Protein AF-A0A9D7FVJ8-F1 (afdb_monomer)

Mean predicted aligned error: 3.53 Å

Solvent-accessible surface area (backbone atoms only — not comparable to full-atom values): 3331 Å² total; per-residue (Å²): 84,82,92,63,58,50,88,44,40,29,39,38,36,40,77,79,55,88,68,70,46,80,45,42,24,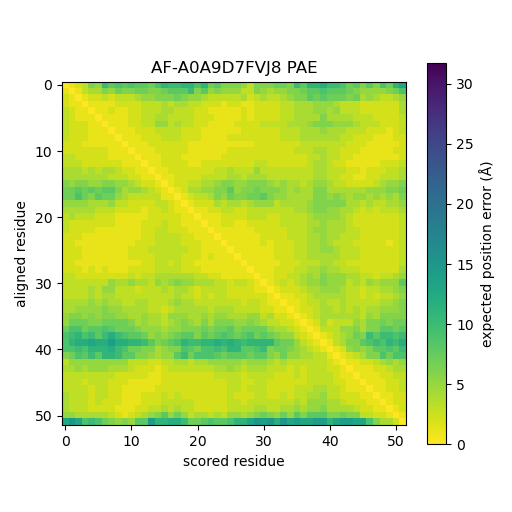44,51,31,49,74,76,37,78,93,76,79,72,56,97,90,55,92,77,80,55,76,50,73,44,82,52,134

Foldseek 3Di:
DDDDDQAWKKWKDKPQDPGTDIDGPVCCHPPNDDDDDDPPDPDMDMDMDTDD

Sequence (52 aa):
MKGLDPASKYQVWNSNQEGMENHFGAELMGSGVLVSLPEKASTVVIQYRVVK

Radius of gyration: 11.53 Å; Cα contacts (8 Å, |Δi|>4): 81; chains: 1; bounding box: 22×21×34 Å

Nearest PDB structures (foldseek):
  2yfn-assembly1_A  TM=7.835E-01  e=1.605E-01  Mediterraneibacter gnavus E1

pLDDT: mean 90.88, std 4.77, range [76.81, 97.0]

Secondary structure (DSSP, 8-state):
--S--TTSEEEEEETTSSS-EEEEHHHHHHT----PPPTT-S---EEEEEE-

Structure (mmCIF, N/CA/C/O backbone):
data_AF-A0A9D7FVJ8-F1
#
_entry.id   AF-A0A9D7FVJ8-F1
#
loop_
_atom_site.group_PDB
_atom_site.id
_atom_site.type_symbol
_atom_site.label_atom_id
_atom_site.label_alt_id
_atom_site.label_comp_id
_atom_site.label_asym_id
_atom_site.label_entity_id
_atom_site.label_seq_id
_atom_site.pdbx_PDB_ins_code
_atom_site.Cartn_x
_atom_site.Cartn_y
_atom_site.Cartn_z
_atom_site.occupancy
_atom_site.B_iso_or_equiv
_atom_site.auth_seq_id
_atom_site.auth_comp_id
_atom_site.auth_asym_id
_atom_site.auth_atom_id
_atom_site.pdbx_PDB_model_num
A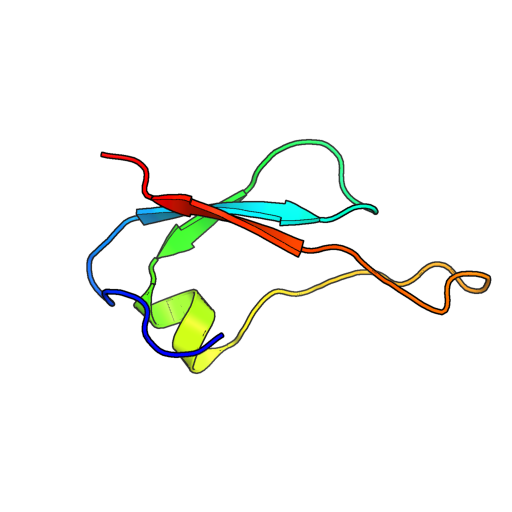TOM 1 N N . MET A 1 1 ? 2.215 -7.364 0.138 1.00 80.50 1 MET A N 1
ATOM 2 C CA . MET A 1 1 ? 1.327 -7.491 -1.051 1.00 80.50 1 MET A CA 1
ATOM 3 C C . MET A 1 1 ? 2.032 -8.375 -2.081 1.00 80.50 1 MET A C 1
ATOM 5 O O . MET A 1 1 ? 3.226 -8.580 -1.923 1.00 80.50 1 MET A O 1
ATOM 9 N N . LYS A 1 2 ? 1.354 -8.972 -3.073 1.00 85.38 2 LYS A N 1
ATOM 10 C CA . LYS A 1 2 ? 2.009 -9.847 -4.076 1.00 85.38 2 LYS A CA 1
ATOM 11 C C . LYS A 1 2 ? 1.582 -9.469 -5.498 1.00 85.38 2 LYS A C 1
ATOM 13 O O . LYS A 1 2 ? 0.455 -9.025 -5.677 1.00 85.38 2 LYS A O 1
ATOM 18 N N . GLY A 1 3 ? 2.468 -9.670 -6.479 1.00 90.00 3 GLY A N 1
ATOM 19 C CA . GLY A 1 3 ? 2.172 -9.454 -7.904 1.00 90.00 3 GLY A CA 1
ATOM 20 C C . GLY A 1 3 ? 2.196 -7.991 -8.363 1.00 90.00 3 GLY A C 1
ATOM 21 O O . GLY A 1 3 ? 1.552 -7.664 -9.354 1.00 90.00 3 GLY A O 1
ATOM 22 N N . LEU A 1 4 ? 2.896 -7.110 -7.641 1.00 93.38 4 LEU A N 1
ATOM 23 C CA . LEU A 1 4 ? 3.129 -5.729 -8.072 1.00 93.38 4 LEU A CA 1
ATOM 24 C C . LEU A 1 4 ? 4.347 -5.666 -9.003 1.00 93.38 4 LEU A C 1
ATOM 26 O O . LEU A 1 4 ? 5.240 -6.506 -8.913 1.00 93.38 4 LEU A O 1
ATOM 30 N N . ASP A 1 5 ? 4.407 -4.652 -9.863 1.00 95.75 5 ASP A N 1
ATOM 31 C CA . ASP A 1 5 ? 5.635 -4.339 -10.593 1.00 95.75 5 ASP A CA 1
ATOM 32 C C . ASP A 1 5 ? 6.634 -3.687 -9.619 1.00 95.75 5 ASP A C 1
ATOM 34 O O . ASP A 1 5 ? 6.317 -2.638 -9.049 1.00 95.75 5 ASP A O 1
ATOM 38 N N . PRO A 1 6 ? 7.827 -4.272 -9.398 1.00 95.31 6 PRO A N 1
ATOM 39 C CA . PRO A 1 6 ? 8.784 -3.763 -8.425 1.00 95.31 6 PRO A CA 1
ATOM 40 C C . PRO A 1 6 ? 9.295 -2.348 -8.731 1.00 95.31 6 PRO A C 1
ATOM 42 O O . PRO A 1 6 ? 9.640 -1.635 -7.788 1.00 95.31 6 PRO A O 1
ATOM 45 N N . ALA A 1 7 ? 9.333 -1.943 -10.005 1.00 95.25 7 ALA A N 1
ATOM 46 C CA . ALA A 1 7 ? 9.846 -0.640 -10.433 1.00 95.25 7 ALA A CA 1
ATOM 47 C C . ALA A 1 7 ? 8.773 0.463 -10.441 1.00 95.25 7 ALA A C 1
ATOM 49 O O . ALA A 1 7 ? 9.101 1.650 -10.457 1.00 95.25 7 ALA A O 1
ATOM 50 N N . SER A 1 8 ? 7.493 0.086 -10.413 1.00 96.75 8 SER A N 1
ATOM 51 C CA . SER A 1 8 ? 6.379 1.031 -10.417 1.00 96.75 8 SER A CA 1
ATOM 52 C C . SER A 1 8 ? 6.192 1.710 -9.058 1.00 96.75 8 SER A C 1
ATOM 54 O O . SER A 1 8 ? 6.409 1.113 -7.997 1.00 96.75 8 SER A O 1
ATOM 56 N N . LYS A 1 9 ? 5.736 2.968 -9.095 1.00 97.00 9 LYS A N 1
ATOM 57 C CA . LYS A 1 9 ? 5.345 3.736 -7.911 1.00 97.00 9 LYS A CA 1
ATOM 58 C C . LYS A 1 9 ? 3.851 3.579 -7.650 1.00 97.00 9 LYS A C 1
ATOM 60 O O . LYS A 1 9 ? 3.028 3.660 -8.562 1.00 97.00 9 LYS A O 1
ATOM 65 N N . TYR A 1 10 ? 3.506 3.378 -6.388 1.00 96.12 10 TYR A N 1
ATOM 66 C CA . TYR A 1 10 ? 2.144 3.166 -5.931 1.00 96.12 10 TYR A CA 1
ATOM 67 C C . TYR A 1 10 ? 1.770 4.209 -4.890 1.00 96.12 10 TYR A C 1
ATOM 69 O O . TYR A 1 10 ? 2.538 4.466 -3.967 1.00 96.12 10 TYR A O 1
ATOM 77 N N . GLN A 1 11 ? 0.570 4.769 -5.022 1.00 96.31 11 GLN A N 1
ATOM 78 C CA . GLN A 1 11 ? -0.087 5.491 -3.939 1.00 96.31 11 GLN A CA 1
ATOM 79 C 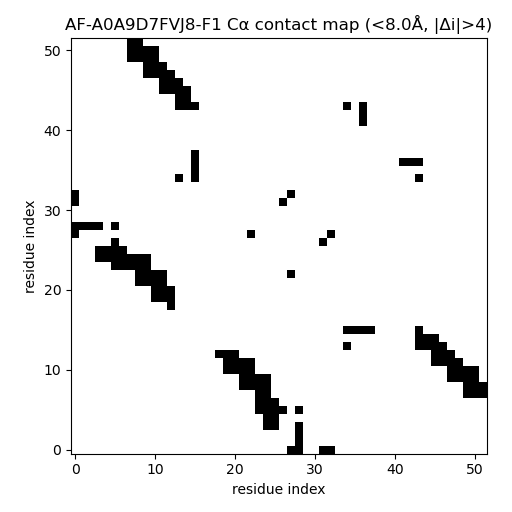C . GLN A 1 11 ? -0.930 4.515 -3.137 1.00 96.31 11 GLN A C 1
ATOM 81 O O . GLN A 1 11 ? -1.776 3.828 -3.713 1.00 96.31 11 GLN A O 1
ATOM 86 N N . VAL A 1 12 ? -0.699 4.466 -1.831 1.00 94.88 12 VAL A N 1
ATOM 87 C CA . VAL A 1 12 ? -1.361 3.573 -0.887 1.00 94.88 12 VAL A CA 1
ATOM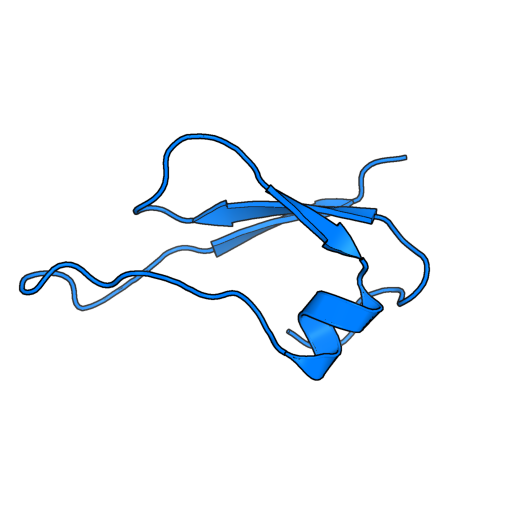 88 C C . VAL A 1 12 ? -2.146 4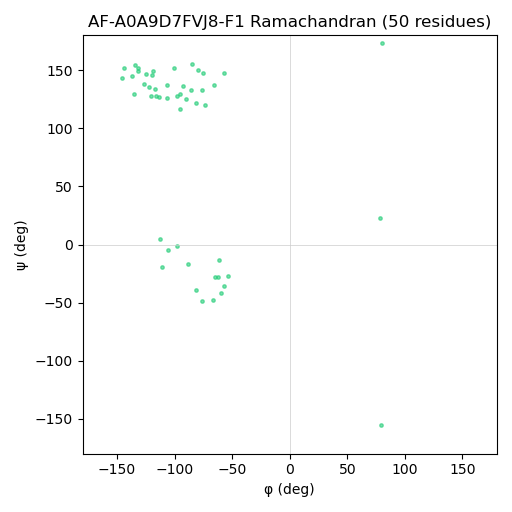.409 0.115 1.00 94.88 12 VAL A C 1
ATOM 90 O O . VAL A 1 12 ? -1.649 5.390 0.659 1.00 94.88 12 VAL A O 1
ATOM 93 N N . TRP A 1 13 ? -3.388 4.010 0.356 1.00 94.06 13 TRP A N 1
ATOM 94 C CA . TRP A 1 13 ? -4.260 4.568 1.379 1.00 94.06 13 TRP A CA 1
ATOM 95 C C . TRP A 1 13 ? -4.757 3.444 2.284 1.00 94.06 13 TRP A C 1
ATOM 97 O O . TRP A 1 13 ? -4.969 2.318 1.827 1.00 94.06 13 TRP A O 1
ATOM 107 N N . ASN A 1 14 ? -4.961 3.751 3.564 1.00 91.50 14 ASN A N 1
ATOM 108 C CA . ASN A 1 14 ? -5.605 2.834 4.497 1.00 91.50 14 ASN A CA 1
ATOM 109 C C . ASN A 1 14 ? -6.701 3.561 5.284 1.00 91.50 14 ASN A C 1
ATOM 111 O O . ASN A 1 14 ? -6.612 4.766 5.500 1.00 91.50 14 ASN A O 1
ATOM 115 N N . SER A 1 15 ? -7.724 2.826 5.720 1.00 89.62 15 SER A N 1
ATOM 116 C CA . SER A 1 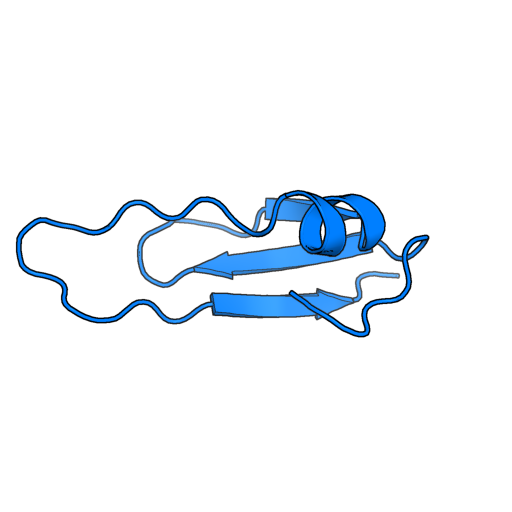15 ? -8.918 3.392 6.367 1.00 89.62 15 SER A CA 1
ATOM 117 C C . SER A 1 15 ? -8.667 4.153 7.671 1.00 89.62 15 SER A C 1
ATOM 119 O O . SER A 1 15 ? -9.569 4.841 8.141 1.00 89.62 15 SER A O 1
ATOM 121 N N . ASN A 1 16 ? -7.477 4.021 8.259 1.00 87.81 16 ASN A N 1
ATOM 122 C CA . ASN A 1 16 ? -7.116 4.603 9.548 1.00 87.81 16 ASN A CA 1
ATOM 123 C C . ASN A 1 16 ? -6.053 5.706 9.425 1.00 87.81 16 ASN A C 1
AT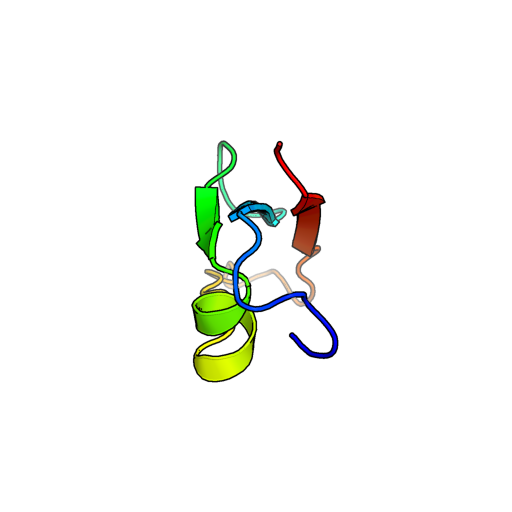OM 125 O O . ASN A 1 16 ? -5.579 6.192 10.449 1.00 87.81 16 ASN A O 1
ATOM 129 N N . GLN A 1 17 ? -5.660 6.084 8.205 1.00 85.81 17 GLN A N 1
ATOM 130 C CA . GLN A 1 17 ? -4.710 7.167 7.960 1.00 85.81 17 GLN A CA 1
ATOM 131 C C . GLN A 1 17 ? -5.330 8.293 7.134 1.00 85.81 17 GLN A C 1
ATOM 133 O O . GLN A 1 17 ? -6.177 8.067 6.262 1.00 85.81 17 GLN A O 1
ATOM 138 N N . GLU A 1 18 ? -4.862 9.513 7.381 1.00 87.50 18 GLU A N 1
ATOM 139 C CA . GLU A 1 18 ? -5.147 10.653 6.519 1.00 87.50 18 GLU A CA 1
ATOM 140 C C . GLU A 1 18 ? -4.135 10.719 5.374 1.00 87.50 18 GLU A C 1
ATOM 142 O O . GLU A 1 18 ? -2.927 10.645 5.582 1.00 87.50 18 GLU A O 1
ATOM 147 N N . GLY A 1 19 ? -4.638 10.908 4.154 1.00 88.50 19 GLY A N 1
ATOM 148 C CA . GLY A 1 19 ? -3.795 11.073 2.972 1.00 88.50 19 GLY A CA 1
ATOM 149 C C . GLY A 1 19 ? -3.251 9.766 2.388 1.00 88.50 19 GLY A C 1
ATOM 150 O O . GLY A 1 19 ? -3.464 8.673 2.905 1.00 88.50 19 GLY A O 1
ATOM 151 N N . MET A 1 20 ? -2.602 9.891 1.230 1.00 91.94 20 MET A N 1
ATOM 152 C CA . MET A 1 20 ? -1.998 8.767 0.512 1.00 91.94 20 MET A CA 1
ATOM 153 C C . MET A 1 20 ? -0.481 8.816 0.640 1.00 91.94 20 MET A C 1
ATOM 155 O O . MET A 1 20 ? 0.123 9.868 0.422 1.00 91.94 20 MET A O 1
ATOM 159 N N . GLU A 1 21 ? 0.130 7.664 0.881 1.00 92.69 21 GLU A N 1
ATOM 160 C CA . GLU A 1 21 ? 1.581 7.503 0.916 1.00 92.69 21 GLU A CA 1
ATOM 161 C C . GLU A 1 21 ? 2.094 6.896 -0.387 1.00 92.69 21 GLU A C 1
ATOM 163 O O . GLU A 1 21 ? 1.376 6.187 -1.092 1.00 92.69 21 GLU A O 1
ATOM 168 N N . ASN A 1 22 ? 3.338 7.205 -0.743 1.00 94.69 22 ASN A N 1
ATOM 169 C CA . ASN A 1 22 ? 3.961 6.710 -1.960 1.00 94.69 22 ASN A CA 1
ATOM 170 C C . ASN A 1 22 ? 4.997 5.637 -1.631 1.00 94.69 22 ASN A C 1
ATOM 172 O O . ASN A 1 22 ? 5.954 5.933 -0.924 1.00 94.69 22 ASN A O 1
ATOM 176 N N . HIS A 1 23 ? 4.877 4.467 -2.253 1.00 94.44 23 HIS A N 1
ATOM 177 C CA . HIS A 1 23 ? 5.828 3.366 -2.096 1.00 94.44 23 HIS A CA 1
ATOM 178 C C . HIS A 1 23 ? 6.195 2.767 -3.449 1.00 94.44 23 HIS A C 1
ATOM 180 O O . HIS A 1 23 ? 5.411 2.817 -4.402 1.00 94.44 23 HIS A O 1
ATOM 186 N N . PHE A 1 24 ? 7.373 2.157 -3.539 1.00 95.75 24 PHE A N 1
ATOM 187 C CA . PHE A 1 24 ? 7.70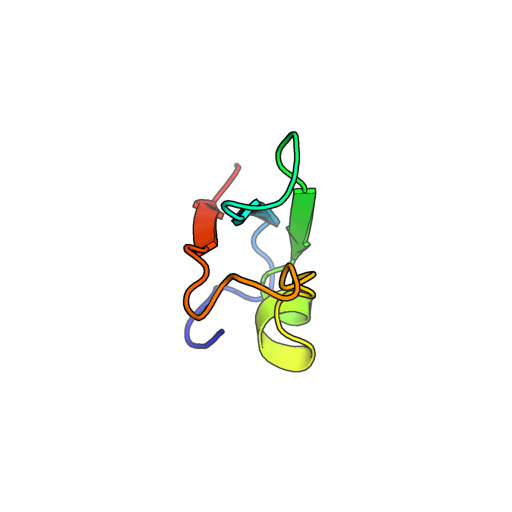4 1.319 -4.690 1.00 95.75 24 PHE A CA 1
ATOM 188 C C . PHE A 1 24 ? 7.077 -0.066 -4.551 1.00 95.75 24 PHE A C 1
ATOM 190 O O . PHE A 1 24 ? 6.931 -0.593 -3.447 1.00 95.75 24 PHE A O 1
ATOM 197 N N . GLY A 1 25 ? 6.752 -0.701 -5.679 1.00 95.62 25 GLY A N 1
ATOM 198 C CA . GLY A 1 25 ? 6.223 -2.065 -5.665 1.00 95.62 25 GLY A CA 1
ATOM 199 C C . GLY A 1 25 ? 7.163 -3.052 -4.967 1.00 95.62 25 GLY A C 1
ATOM 200 O O . GLY A 1 25 ? 6.695 -3.931 -4.246 1.00 95.62 25 GLY A O 1
ATOM 201 N N . ALA A 1 26 ? 8.484 -2.873 -5.108 1.00 96.00 26 ALA A N 1
ATOM 202 C CA . ALA A 1 26 ? 9.483 -3.694 -4.425 1.00 96.00 26 ALA A CA 1
ATOM 203 C C . ALA A 1 26 ? 9.357 -3.614 -2.892 1.00 96.00 26 ALA A C 1
ATOM 205 O O . ALA A 1 26 ? 9.404 -4.639 -2.213 1.00 96.00 26 ALA A O 1
ATOM 206 N N . GLU A 1 27 ? 9.127 -2.415 -2.355 1.00 95.00 27 GLU A N 1
ATOM 207 C CA . GLU A 1 27 ? 8.953 -2.171 -0.920 1.00 95.00 27 GLU A CA 1
ATOM 208 C C . GLU A 1 27 ? 7.668 -2.827 -0.397 1.00 95.00 27 GLU A C 1
ATOM 210 O O . GLU A 1 27 ? 7.698 -3.589 0.569 1.00 95.00 27 GLU A O 1
ATOM 215 N N . LEU A 1 28 ? 6.546 -2.628 -1.095 1.00 94.88 28 LEU A N 1
ATOM 216 C CA . LEU A 1 28 ? 5.245 -3.203 -0.728 1.00 94.88 28 LEU A CA 1
ATOM 217 C C . LEU A 1 28 ? 5.212 -4.738 -0.805 1.00 94.88 28 LEU A C 1
ATOM 219 O O . LEU A 1 28 ? 4.412 -5.397 -0.122 1.00 94.88 28 LEU A O 1
ATOM 223 N N . MET A 1 29 ? 6.042 -5.325 -1.668 1.00 95.06 29 MET A N 1
ATOM 224 C CA . MET A 1 29 ? 6.198 -6.774 -1.772 1.00 95.06 29 MET A CA 1
ATOM 225 C C . MET A 1 29 ? 7.131 -7.343 -0.704 1.00 95.06 29 MET A C 1
ATOM 227 O O . MET A 1 29 ? 6.826 -8.408 -0.170 1.00 95.06 29 MET A O 1
ATOM 231 N N . GLY A 1 30 ? 8.227 -6.649 -0.383 1.00 95.62 30 GLY A N 1
ATOM 232 C CA . GLY A 1 30 ? 9.194 -7.090 0.623 1.00 95.62 30 GLY A CA 1
ATOM 233 C C . GLY A 1 30 ? 8.711 -6.893 2.060 1.00 95.62 30 GLY A C 1
ATOM 234 O O . GLY A 1 30 ? 8.765 -7.825 2.858 1.00 95.62 30 GLY A O 1
ATOM 235 N N . SER A 1 31 ? 8.201 -5.701 2.370 1.00 91.69 31 SER A N 1
ATOM 236 C CA . SER A 1 31 ? 7.882 -5.266 3.738 1.00 91.69 31 SER A CA 1
ATOM 237 C C . SER A 1 31 ? 6.381 -5.135 4.006 1.00 91.69 31 SER A C 1
ATOM 239 O O . SER A 1 31 ? 5.954 -5.160 5.158 1.00 91.69 31 SER A O 1
ATOM 241 N N . GLY A 1 32 ? 5.555 -5.029 2.960 1.00 91.75 32 GLY A N 1
ATOM 242 C CA . GLY A 1 32 ? 4.116 -4.804 3.109 1.00 91.75 32 GLY A CA 1
ATOM 243 C C . GLY A 1 32 ? 3.764 -3.342 3.394 1.00 91.75 32 GLY A C 1
ATOM 244 O O . GLY A 1 32 ? 4.490 -2.439 2.998 1.00 91.75 32 GLY A O 1
ATOM 245 N N . VAL A 1 33 ? 2.615 -3.125 4.037 1.00 89.31 33 VAL A N 1
ATOM 246 C CA . VAL A 1 33 ? 2.113 -1.802 4.445 1.00 89.31 33 VAL A CA 1
ATOM 247 C C . VAL A 1 33 ? 1.946 -1.824 5.956 1.00 89.31 33 VAL A C 1
ATOM 249 O O . VAL A 1 33 ? 1.297 -2.730 6.484 1.00 89.31 33 VAL A O 1
ATOM 252 N N . LEU A 1 34 ? 2.519 -0.841 6.648 1.00 86.19 34 LEU A N 1
ATOM 253 C CA . LEU A 1 34 ? 2.283 -0.654 8.075 1.00 86.19 34 LEU A CA 1
ATOM 254 C C . LEU A 1 34 ? 0.906 -0.031 8.282 1.00 86.19 34 LEU A C 1
ATOM 256 O O . LEU A 1 34 ? 0.544 0.939 7.622 1.00 86.19 34 LEU A O 1
ATOM 260 N N . VAL A 1 35 ? 0.136 -0.595 9.209 1.00 86.12 35 VAL A N 1
ATOM 261 C CA . VAL A 1 35 ? -1.189 -0.079 9.540 1.00 86.12 35 VAL A CA 1
ATOM 262 C C . VAL A 1 35 ? -1.358 -0.030 11.048 1.00 86.12 35 VAL A C 1
ATOM 264 O O . VAL A 1 35 ? -1.149 -1.029 11.736 1.00 86.12 35 VAL A O 1
ATOM 267 N N . SER A 1 36 ? -1.784 1.120 11.561 1.00 85.25 36 SER A N 1
ATOM 268 C CA . SER A 1 36 ? -2.236 1.242 12.942 1.00 85.25 36 SER A CA 1
ATOM 269 C C . SER A 1 36 ? -3.683 0.764 13.046 1.00 85.25 36 SER A C 1
ATOM 271 O O . SER A 1 36 ? -4.573 1.288 12.376 1.00 85.25 36 SER A O 1
ATOM 273 N N . LEU A 1 37 ? -3.919 -0.243 13.885 1.00 86.12 37 LEU A N 1
ATOM 274 C CA . LEU A 1 37 ? -5.253 -0.729 14.228 1.00 86.12 37 LEU A CA 1
ATOM 275 C C . LEU A 1 37 ? -5.719 -0.054 15.527 1.00 86.12 37 LEU A C 1
ATOM 277 O O . LEU A 1 37 ? -5.095 -0.272 16.566 1.00 86.12 37 LEU A O 1
ATOM 281 N N . PRO A 1 38 ? -6.794 0.756 15.503 1.00 83.31 38 PRO A N 1
ATOM 282 C CA . PRO A 1 38 ? -7.447 1.220 16.717 1.00 83.31 38 PRO A CA 1
ATOM 283 C C . PRO A 1 38 ? -7.893 0.036 17.576 1.00 83.31 38 PRO A C 1
ATOM 285 O O . PRO A 1 38 ? -8.331 -0.979 17.045 1.00 83.31 38 PRO A O 1
ATOM 288 N N . GLU A 1 39 ? -7.880 0.197 18.899 1.00 85.44 39 GLU A N 1
ATOM 289 C CA . GLU A 1 39 ? -8.222 -0.858 19.871 1.00 85.44 39 GLU A CA 1
ATOM 290 C C . GLU A 1 39 ? -9.601 -1.508 19.629 1.00 85.44 39 GLU A C 1
ATOM 292 O O . GLU A 1 39 ? -9.819 -2.672 19.952 1.00 85.44 39 GLU A O 1
ATOM 297 N N . LYS A 1 40 ? -10.534 -0.771 19.012 1.00 85.31 40 LYS A N 1
ATOM 298 C CA . LYS A 1 40 ? -11.896 -1.235 18.692 1.00 85.31 40 LYS A CA 1
ATOM 299 C C . LYS A 1 40 ? -12.074 -1.724 17.248 1.00 85.31 40 LYS A C 1
ATOM 301 O O . LYS A 1 40 ? -13.181 -2.111 16.880 1.00 85.31 40 LYS A O 1
ATOM 306 N N . ALA A 1 41 ? -11.036 -1.672 16.417 1.00 81.94 41 ALA A N 1
ATOM 307 C CA . ALA A 1 41 ? -11.108 -2.066 15.015 1.00 81.94 41 ALA A CA 1
ATOM 308 C C . ALA A 1 41 ? -10.662 -3.521 14.831 1.00 81.94 41 ALA A C 1
ATOM 310 O O . ALA A 1 41 ? -9.579 -3.913 15.253 1.00 81.94 41 ALA A O 1
ATOM 311 N N . SER A 1 42 ? -11.478 -4.312 14.136 1.00 84.62 42 SER A N 1
ATOM 312 C CA . SER A 1 42 ? -11.152 -5.690 13.741 1.00 84.62 42 SER A CA 1
ATOM 313 C C . SER A 1 42 ? -10.816 -5.823 12.253 1.00 84.62 42 SER A C 1
ATOM 315 O O . SER A 1 42 ? -10.483 -6.908 11.783 1.00 84.62 42 SER A O 1
ATOM 317 N N . THR A 1 43 ? -10.940 -4.746 11.474 1.00 88.50 43 THR A N 1
ATOM 318 C CA . THR A 1 43 ? -10.736 -4.746 10.020 1.00 88.50 43 THR A CA 1
ATOM 319 C C . THR A 1 43 ? -10.130 -3.422 9.571 1.00 88.50 43 THR A C 1
ATOM 321 O O . THR A 1 43 ? -10.477 -2.365 10.092 1.00 88.50 43 THR A O 1
ATOM 324 N N . VAL A 1 44 ? -9.244 -3.494 8.577 1.00 89.50 44 VAL A N 1
ATOM 325 C CA . VAL A 1 44 ? -8.661 -2.351 7.866 1.00 89.50 44 VAL A CA 1
ATOM 326 C C . VAL A 1 44 ? -8.872 -2.561 6.381 1.00 89.50 44 VAL A C 1
ATOM 328 O O . VAL A 1 44 ? -8.652 -3.659 5.868 1.00 89.50 44 VAL A O 1
ATOM 331 N N . VAL A 1 45 ? -9.236 -1.490 5.683 1.00 91.00 45 VAL A N 1
ATOM 332 C CA . VAL A 1 45 ? -9.245 -1.471 4.221 1.00 91.00 45 VAL A CA 1
ATOM 333 C C . VAL A 1 45 ? -7.958 -0.818 3.736 1.00 91.00 45 VAL A C 1
ATOM 335 O O . VAL A 1 45 ? -7.630 0.286 4.165 1.00 91.00 45 VAL A O 1
ATOM 338 N N . ILE A 1 46 ? -7.245 -1.494 2.835 1.00 92.06 46 ILE A N 1
ATOM 339 C CA . ILE A 1 46 ? -6.078 -0.952 2.133 1.00 92.06 46 ILE A CA 1
ATOM 340 C C . ILE A 1 46 ? -6.439 -0.835 0.656 1.00 92.06 46 ILE A C 1
ATOM 342 O O . ILE A 1 46 ? -6.866 -1.810 0.037 1.00 92.06 46 ILE A O 1
ATOM 346 N N . GLN A 1 47 ? -6.254 0.352 0.091 1.00 93.12 47 GLN A N 1
ATOM 347 C CA . GLN A 1 47 ? -6.412 0.610 -1.336 1.00 93.12 47 GLN A CA 1
ATOM 348 C C . GLN A 1 47 ? -5.093 1.110 -1.905 1.00 93.12 47 GLN A C 1
ATOM 350 O O . GLN A 1 47 ? -4.345 1.823 -1.238 1.00 93.12 47 GLN A O 1
ATOM 355 N N . TYR A 1 48 ? -4.807 0.746 -3.150 1.00 93.38 48 TYR A N 1
ATOM 356 C CA . TYR A 1 48 ? -3.611 1.210 -3.832 1.00 93.38 48 TYR A CA 1
ATOM 357 C C . TYR A 1 48 ? -3.876 1.456 -5.312 1.00 93.38 48 TYR A C 1
ATOM 359 O O . TYR A 1 48 ? -4.728 0.809 -5.924 1.00 93.38 48 TYR A O 1
ATOM 367 N N . ARG A 1 49 ? -3.116 2.383 -5.895 1.00 94.06 49 ARG A N 1
ATOM 368 C CA . ARG A 1 49 ? -3.109 2.653 -7.336 1.00 94.06 49 ARG A CA 1
ATOM 369 C C . ARG A 1 49 ? -1.688 2.844 -7.843 1.00 94.06 49 ARG A C 1
ATOM 371 O O . ARG A 1 49 ? -0.865 3.421 -7.139 1.00 94.06 49 ARG A O 1
ATOM 378 N N . VA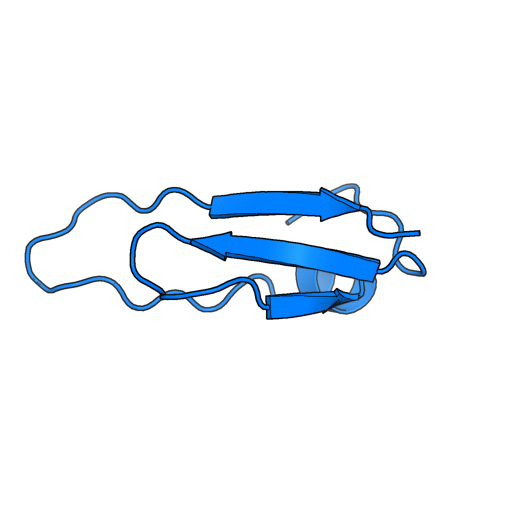L A 1 50 ? -1.420 2.399 -9.069 1.00 95.12 50 VAL A N 1
ATOM 379 C CA . VAL A 1 50 ? -0.213 2.805 -9.805 1.00 95.12 50 VAL A CA 1
ATOM 380 C C . VAL A 1 50 ? -0.296 4.298 -10.098 1.00 95.12 50 VAL A C 1
ATOM 382 O O . VAL A 1 50 ? -1.346 4.791 -10.515 1.00 95.12 50 VAL A O 1
ATOM 385 N N . VAL A 1 51 ? 0.819 4.998 -9.919 1.00 92.06 51 VAL A N 1
ATOM 386 C CA . VAL A 1 51 ? 0.993 6.389 -10.341 1.00 92.06 51 VAL A CA 1
ATOM 387 C C . VAL A 1 51 ? 2.088 6.417 -11.403 1.00 92.06 51 VAL A C 1
ATOM 389 O O . VAL A 1 51 ? 3.152 5.836 -11.194 1.00 92.06 51 VAL A O 1
ATOM 392 N N . LYS A 1 52 ? 1.785 7.030 -12.550 1.00 76.81 52 LYS A N 1
ATOM 393 C CA . LYS A 1 52 ? 2.742 7.238 -13.644 1.00 76.81 52 LYS A CA 1
ATOM 394 C C . LYS A 1 52 ? 3.631 8.440 -13.367 1.00 76.81 52 LYS A C 1
ATOM 396 O O . LYS A 1 52 ? 3.112 9.406 -12.763 1.00 76.81 52 LYS A O 1
#